Protein AF-K2RFJ7-F1 (afdb_monomer)

Secondary structure (DSSP, 8-state):
-EETTEE-----PPPHHHHHHHHHHHHHHHHHH-TTS-S-HHHHHHHHHHHHHTT--HHHHHHHHHHHHHHHT-

Mean predicted aligned error: 5.05 Å

Nearest PDB structures (foldseek):
  7nql-assembly1_AG  TM=9.170E-01  e=4.744E-01  Sus scrofa
  6nu3-assembly1_AF  TM=8.421E-01  e=5.781E-01  Homo sapiens

Radius of gyration: 15.43 Å; Cα contacts (8 Å, |Δi|>4): 41; chains: 1; bounding box: 29×24×40 Å

Structure (mmCIF, N/CA/C/O backbone):
data_AF-K2RFJ7-F1
#
_entry.id   AF-K2RFJ7-F1
#
loop_
_atom_site.group_PDB
_atom_site.id
_atom_site.type_symbol
_atom_site.label_atom_id
_atom_site.label_alt_id
_atom_site.label_comp_id
_atom_site.label_asym_id
_atom_site.label_entity_id
_atom_site.label_seq_id
_atom_site.pdbx_PDB_ins_code
_atom_site.Cartn_x
_atom_site.Cartn_y
_atom_site.Cartn_z
_atom_site.occupancy
_atom_site.B_iso_or_equiv
_atom_site.auth_seq_id
_atom_site.auth_comp_id
_atom_site.auth_asym_id
_atom_site.auth_atom_id
_atom_site.pdbx_PDB_model_num
ATOM 1 N N . MET A 1 1 ? 14.794 7.103 -14.680 1.00 79.06 1 MET A N 1
ATOM 2 C CA . MET A 1 1 ? 16.117 7.338 -15.299 1.00 79.06 1 MET A CA 1
ATOM 3 C C . MET A 1 1 ? 16.032 8.587 -16.165 1.00 79.06 1 MET A C 1
ATOM 5 O O . MET A 1 1 ? 15.019 8.758 -16.836 1.00 79.06 1 MET A O 1
ATOM 9 N N . LYS A 1 2 ? 17.028 9.481 -16.137 1.00 79.19 2 LYS A N 1
ATOM 10 C CA . LYS A 1 2 ? 17.061 10.608 -17.082 1.00 79.19 2 LYS A CA 1
ATOM 11 C C . LYS A 1 2 ? 17.542 10.103 -18.440 1.00 79.19 2 LYS A C 1
ATOM 13 O O . LYS A 1 2 ? 18.586 9.462 -18.510 1.00 79.19 2 LYS A O 1
ATOM 18 N N . LYS A 1 3 ? 16.779 10.370 -19.500 1.00 82.94 3 LYS A N 1
ATOM 19 C CA . LYS A 1 3 ? 17.201 10.158 -20.892 1.00 82.94 3 LYS A CA 1
ATOM 20 C C . LYS A 1 3 ? 17.121 11.516 -21.589 1.00 82.94 3 LYS A C 1
ATOM 22 O O . LYS A 1 3 ? 16.038 11.957 -21.971 1.00 82.94 3 LYS A O 1
ATOM 27 N N . GLY A 1 4 ? 18.254 12.217 -21.654 1.00 86.44 4 GLY A N 1
ATOM 28 C CA . GLY A 1 4 ? 18.289 13.637 -22.020 1.00 86.44 4 GLY A CA 1
ATOM 29 C C . GLY A 1 4 ? 17.528 14.503 -20.997 1.00 86.44 4 GLY A C 1
ATOM 30 O O . GLY A 1 4 ? 17.694 14.280 -19.794 1.00 86.44 4 GLY A O 1
ATOM 31 N N . PRO A 1 5 ? 16.663 15.448 -21.425 1.00 90.44 5 PRO A N 1
ATOM 32 C CA . PRO A 1 5 ? 15.883 16.287 -20.509 1.00 90.44 5 PRO A CA 1
ATOM 33 C C . PRO A 1 5 ? 14.660 15.576 -19.902 1.00 90.44 5 PRO A C 1
ATOM 35 O O . PRO A 1 5 ? 14.008 16.128 -19.019 1.00 90.44 5 PRO A O 1
ATOM 38 N N . LYS A 1 6 ? 14.317 14.361 -20.358 1.00 88.25 6 LYS A N 1
ATOM 39 C CA . LYS A 1 6 ? 13.096 13.657 -19.940 1.00 88.25 6 LYS A CA 1
ATOM 40 C C . LYS A 1 6 ? 13.350 12.733 -18.747 1.00 88.25 6 LYS A C 1
ATOM 42 O O . LYS A 1 6 ? 14.316 11.965 -18.732 1.00 88.25 6 LYS A O 1
ATOM 47 N N . ASN A 1 7 ? 12.425 12.750 -17.788 1.00 85.50 7 ASN A N 1
ATOM 48 C CA . ASN A 1 7 ? 12.344 11.744 -16.732 1.00 85.50 7 ASN A CA 1
ATOM 49 C C . ASN A 1 7 ? 11.546 10.544 -17.247 1.00 85.50 7 ASN A C 1
ATOM 51 O O . ASN A 1 7 ? 10.356 10.657 -17.518 1.00 85.50 7 ASN A O 1
ATOM 55 N N . VAL A 1 8 ? 12.211 9.400 -17.386 1.00 88.19 8 VAL A N 1
ATOM 56 C CA . VAL A 1 8 ? 11.591 8.151 -17.840 1.00 88.19 8 VAL A CA 1
ATOM 57 C C . VAL A 1 8 ? 11.410 7.224 -16.644 1.00 88.19 8 VAL A C 1
ATOM 59 O O . VAL A 1 8 ? 12.353 7.025 -15.867 1.00 88.19 8 VAL A O 1
ATOM 62 N N . TYR A 1 9 ? 10.222 6.644 -16.487 1.00 88.00 9 TYR A N 1
ATOM 63 C CA . TYR A 1 9 ? 10.003 5.567 -15.526 1.00 88.00 9 TYR A CA 1
ATOM 64 C C . TYR A 1 9 ? 10.697 4.307 -16.026 1.00 88.00 9 TYR A C 1
ATOM 66 O O . TYR A 1 9 ? 10.541 3.909 -17.174 1.00 88.00 9 TYR A O 1
ATOM 74 N N . THR A 1 10 ? 11.523 3.712 -15.175 1.00 89.88 10 THR A N 1
ATOM 75 C CA . THR A 1 10 ? 12.268 2.499 -15.514 1.00 89.88 10 THR A CA 1
ATOM 76 C C . THR A 1 10 ? 11.960 1.477 -14.431 1.00 89.88 10 THR A C 1
ATOM 78 O O . THR A 1 10 ? 12.437 1.659 -13.304 1.00 89.88 10 THR A O 1
ATOM 81 N N . PRO A 1 11 ? 11.141 0.456 -14.725 1.00 92.44 11 PRO A N 1
ATOM 82 C CA . PRO A 1 11 ? 10.826 -0.597 -13.773 1.00 92.44 11 PRO A CA 1
ATOM 83 C C . PRO A 1 11 ? 12.105 -1.278 -13.289 1.00 92.44 11 PRO A C 1
ATOM 85 O O . PRO A 1 11 ? 13.011 -1.565 -14.072 1.00 92.44 11 PRO A O 1
ATOM 88 N N . ARG A 1 12 ? 12.203 -1.523 -11.983 1.00 90.88 12 ARG A N 1
ATOM 89 C CA . ARG A 1 12 ? 13.325 -2.248 -11.380 1.00 90.88 12 ARG A CA 1
ATOM 90 C C . ARG A 1 12 ? 12.807 -3.228 -10.346 1.00 90.88 12 ARG A C 1
ATOM 92 O O . ARG A 1 12 ? 11.919 -2.893 -9.565 1.00 90.88 12 ARG A O 1
ATOM 99 N N . ALA A 1 13 ? 13.400 -4.417 -10.320 1.00 92.00 13 ALA A N 1
ATOM 100 C CA . ALA A 1 13 ? 13.134 -5.386 -9.272 1.00 92.00 13 ALA A CA 1
ATOM 101 C C . ALA A 1 13 ? 13.686 -4.863 -7.939 1.00 92.00 13 ALA A C 1
ATOM 103 O O . ALA A 1 13 ? 14.866 -4.528 -7.827 1.00 92.00 13 ALA A O 1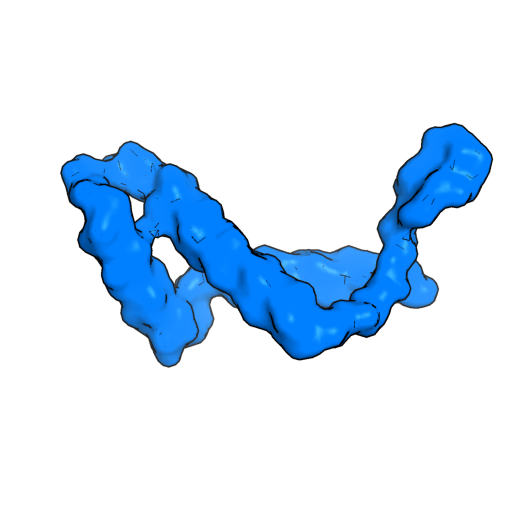
ATOM 104 N N . LEU A 1 14 ? 12.817 -4.777 -6.934 1.00 93.81 14 LEU A N 1
ATOM 105 C CA . LEU A 1 14 ? 13.182 -4.328 -5.595 1.00 93.81 14 LEU A CA 1
ATOM 106 C C . LEU A 1 14 ? 13.620 -5.506 -4.724 1.00 93.81 14 LEU A C 1
ATOM 108 O O . LEU A 1 14 ? 13.019 -6.590 -4.755 1.00 93.81 14 LEU A O 1
ATOM 112 N N . ASN A 1 15 ? 14.621 -5.271 -3.876 1.00 96.62 15 ASN A N 1
ATOM 113 C CA . ASN A 1 15 ? 15.005 -6.238 -2.852 1.00 96.62 15 ASN A CA 1
ATOM 114 C C . ASN A 1 15 ? 13.969 -6.284 -1.711 1.00 96.62 15 ASN A C 1
ATOM 116 O O . ASN A 1 15 ? 13.086 -5.429 -1.600 1.00 96.62 15 ASN A O 1
ATOM 120 N N . THR A 1 16 ? 14.067 -7.297 -0.853 1.00 95.25 16 THR A N 1
ATOM 121 C CA . THR A 1 16 ? 13.098 -7.534 0.227 1.00 95.25 16 THR A CA 1
ATOM 122 C C . THR A 1 16 ? 13.041 -6.365 1.209 1.00 95.25 16 THR A C 1
ATOM 124 O O . THR A 1 16 ? 11.958 -5.885 1.520 1.00 95.25 16 THR A O 1
ATOM 127 N N . ARG A 1 17 ? 14.199 -5.825 1.621 1.00 95.69 17 ARG A N 1
ATOM 128 C CA . ARG A 1 17 ? 14.276 -4.680 2.550 1.00 95.69 17 ARG A CA 1
ATOM 129 C C . ARG A 1 17 ? 13.593 -3.427 1.993 1.00 95.69 17 ARG A C 1
ATOM 131 O O . 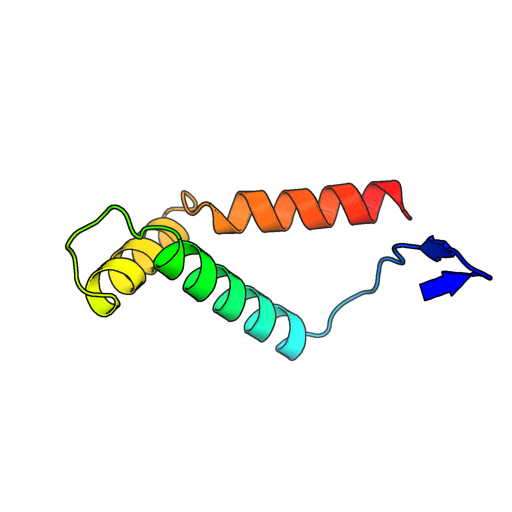ARG A 1 17 ? 12.883 -2.738 2.721 1.00 95.69 17 ARG A O 1
ATOM 138 N N . GLN A 1 18 ? 13.793 -3.135 0.709 1.00 95.56 18 GLN A N 1
ATOM 139 C CA . GLN A 1 18 ? 13.159 -2.012 0.017 1.00 95.56 18 GLN A CA 1
ATOM 140 C C . GLN A 1 18 ? 11.644 -2.195 -0.036 1.00 95.56 18 GLN A C 1
ATOM 142 O O . GLN A 1 18 ? 10.918 -1.261 0.296 1.00 95.56 18 GLN A O 1
ATOM 147 N N . ARG A 1 19 ? 11.170 -3.398 -0.390 1.00 94.19 19 ARG A N 1
ATOM 148 C CA . ARG A 1 19 ? 9.734 -3.715 -0.425 1.00 94.19 19 ARG A CA 1
ATOM 149 C C . ARG A 1 19 ? 9.075 -3.517 0.935 1.00 94.19 19 ARG A C 1
ATOM 151 O O . ARG A 1 19 ? 8.078 -2.805 1.013 1.00 94.19 19 ARG A O 1
ATOM 158 N N . THR A 1 20 ? 9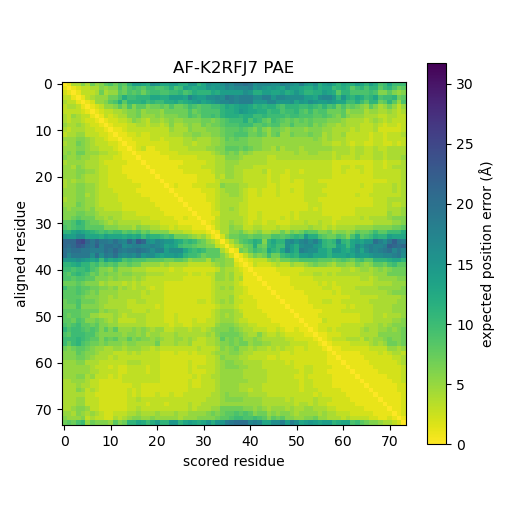.658 -4.063 2.002 1.00 94.81 20 THR A N 1
ATOM 159 C CA . THR A 1 20 ? 9.118 -3.919 3.363 1.00 94.81 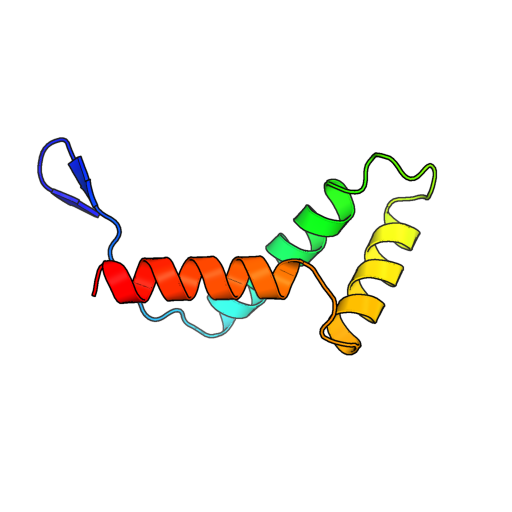20 THR A CA 1
ATOM 160 C C . THR A 1 20 ? 9.062 -2.455 3.793 1.00 94.81 20 THR A C 1
ATOM 162 O O . THR A 1 20 ? 8.031 -1.995 4.275 1.00 94.81 20 THR A O 1
ATOM 165 N N . ARG A 1 21 ? 10.140 -1.691 3.566 1.00 96.00 21 ARG A N 1
ATOM 166 C CA . ARG A 1 21 ? 10.182 -0.264 3.917 1.00 96.00 21 ARG A CA 1
ATOM 167 C C . ARG A 1 21 ? 9.108 0.538 3.183 1.00 96.00 21 ARG A C 1
ATOM 169 O O . ARG A 1 21 ? 8.430 1.343 3.812 1.00 96.00 21 ARG A O 1
ATOM 176 N N . ILE A 1 22 ? 8.954 0.319 1.877 1.00 94.62 22 ILE A N 1
ATOM 177 C CA . ILE A 1 22 ? 7.949 1.016 1.061 1.00 94.62 22 ILE A CA 1
ATOM 178 C C . ILE A 1 22 ? 6.534 0.642 1.514 1.00 94.62 22 ILE A C 1
ATOM 180 O O . ILE A 1 22 ? 5.686 1.522 1.628 1.00 94.62 22 ILE A O 1
ATOM 184 N N . GLY A 1 23 ? 6.288 -0.634 1.829 1.00 92.94 23 GLY A N 1
ATOM 185 C CA . GLY A 1 23 ? 5.009 -1.088 2.380 1.00 92.94 23 GLY A CA 1
ATOM 186 C C . GLY A 1 23 ? 4.642 -0.360 3.675 1.00 92.94 23 GLY A C 1
ATOM 187 O O . GLY A 1 23 ? 3.569 0.230 3.762 1.00 92.94 23 GLY A O 1
ATOM 188 N N . ILE A 1 24 ? 5.568 -0.309 4.639 1.00 93.69 24 ILE A N 1
ATOM 189 C CA . ILE A 1 24 ? 5.368 0.405 5.913 1.00 93.69 24 ILE A CA 1
ATOM 190 C C . ILE A 1 24 ? 5.138 1.905 5.682 1.00 93.69 24 ILE A C 1
ATOM 192 O O . ILE A 1 24 ? 4.242 2.492 6.282 1.00 93.69 24 ILE A O 1
ATOM 196 N N . GLN A 1 25 ? 5.908 2.534 4.790 1.00 94.50 25 GLN A N 1
ATOM 197 C CA . GLN A 1 25 ? 5.724 3.951 4.462 1.00 94.50 25 GLN A CA 1
ATOM 198 C C . GLN A 1 25 ? 4.350 4.235 3.850 1.00 94.50 25 GLN A C 1
ATOM 200 O O . GLN A 1 25 ? 3.734 5.243 4.190 1.00 94.50 25 GLN A O 1
ATOM 205 N N . ASN A 1 26 ? 3.853 3.355 2.979 1.00 92.56 26 ASN A N 1
ATOM 206 C CA . ASN A 1 26 ? 2.524 3.507 2.393 1.00 92.56 26 ASN A CA 1
ATOM 207 C C . ASN A 1 26 ? 1.417 3.380 3.449 1.00 92.56 26 ASN A C 1
ATOM 209 O O . ASN A 1 26 ? 0.497 4.189 3.418 1.00 92.56 26 ASN A O 1
ATOM 213 N N . LEU A 1 27 ? 1.536 2.443 4.398 1.00 91.56 27 LEU A N 1
ATOM 214 C CA . LEU A 1 27 ? 0.587 2.288 5.514 1.00 91.56 27 LEU A CA 1
ATOM 215 C C . LEU A 1 27 ? 0.538 3.523 6.420 1.00 91.56 27 LEU A C 1
ATOM 217 O O . LEU A 1 27 ? -0.528 3.988 6.815 1.00 91.56 27 LEU A O 1
ATOM 221 N N . ILE A 1 28 ? 1.703 4.086 6.736 1.00 91.88 28 ILE A N 1
ATOM 222 C CA . ILE A 1 28 ? 1.786 5.323 7.519 1.00 91.88 28 ILE A CA 1
ATOM 223 C C . ILE A 1 28 ? 1.127 6.472 6.749 1.00 91.88 28 ILE A C 1
ATOM 225 O O . ILE A 1 28 ? 0.318 7.211 7.306 1.00 91.88 28 ILE A O 1
ATOM 229 N N . ALA A 1 29 ? 1.415 6.593 5.451 1.00 90.69 29 ALA A N 1
ATOM 230 C CA . ALA A 1 29 ? 0.856 7.647 4.615 1.00 90.69 29 ALA A CA 1
ATOM 231 C C . ALA A 1 29 ? -0.674 7.548 4.462 1.00 90.69 29 ALA A C 1
ATOM 233 O O . ALA A 1 29 ? -1.339 8.586 4.428 1.00 90.69 29 ALA A O 1
ATOM 234 N N . THR A 1 30 ? -1.256 6.344 4.379 1.00 89.00 30 THR A N 1
ATOM 235 C CA . THR A 1 30 ? 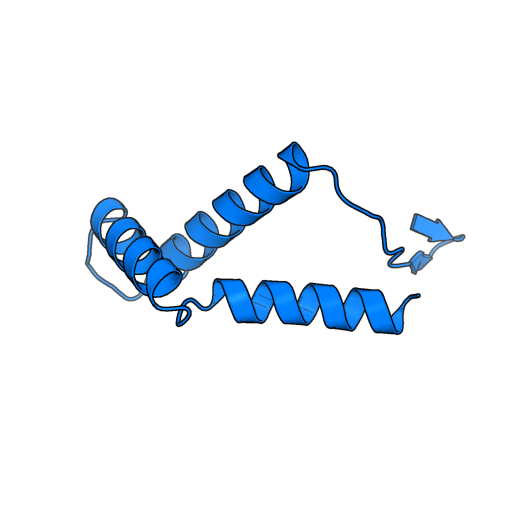-2.723 6.179 4.336 1.00 89.00 30 THR A CA 1
ATOM 236 C C . THR A 1 30 ? -3.362 6.559 5.667 1.00 89.00 30 THR A C 1
ATOM 238 O O . THR A 1 30 ? -4.300 7.361 5.686 1.00 89.00 30 THR A O 1
ATOM 241 N N . ALA A 1 31 ? -2.787 6.116 6.789 1.00 87.25 31 ALA A N 1
ATOM 242 C CA . ALA A 1 31 ? -3.244 6.517 8.120 1.00 87.25 31 ALA A CA 1
ATOM 243 C C . ALA A 1 31 ? -3.170 8.045 8.328 1.00 87.25 31 ALA A C 1
ATOM 245 O O . ALA A 1 31 ? -4.088 8.651 8.892 1.00 87.25 31 ALA A O 1
ATOM 246 N N . GLU A 1 32 ? -2.114 8.696 7.828 1.00 86.88 32 GLU A N 1
ATOM 247 C CA . GLU A 1 32 ? -1.954 10.151 7.891 1.00 86.88 32 GLU A CA 1
ATOM 248 C C . GLU A 1 32 ? -2.956 10.912 7.025 1.00 86.88 32 GLU A C 1
ATOM 250 O O . GLU A 1 32 ? -3.378 11.989 7.444 1.00 86.88 32 GLU A O 1
ATOM 255 N N . ARG A 1 33 ? -3.339 10.393 5.848 1.00 82.44 33 ARG A N 1
ATOM 256 C CA . ARG A 1 33 ? -4.316 11.026 4.937 1.00 82.44 33 ARG A CA 1
ATOM 257 C C . ARG A 1 33 ? -5.738 11.015 5.477 1.00 82.44 33 ARG A C 1
ATOM 259 O O . ARG A 1 33 ? -6.514 11.900 5.126 1.00 82.44 33 ARG A O 1
ATOM 266 N N . SER A 1 34 ? -6.060 10.096 6.385 1.00 70.44 34 SER A N 1
ATOM 267 C CA . SER A 1 34 ? -7.348 10.028 7.089 1.00 70.44 34 SER A CA 1
ATOM 268 C C . SER A 1 34 ? -7.503 11.150 8.140 1.00 70.44 34 SER A C 1
ATOM 270 O O . SER A 1 34 ? -7.862 10.917 9.294 1.00 70.44 34 SER A O 1
ATOM 272 N N . ARG A 1 35 ? -7.167 12.401 7.777 1.00 61.75 35 ARG A N 1
ATOM 273 C CA . ARG A 1 35 ? -7.189 13.592 8.656 1.00 61.75 35 ARG A CA 1
ATOM 274 C C . ARG A 1 35 ? -8.597 14.078 8.998 1.00 61.75 35 ARG A C 1
ATOM 276 O O . ARG A 1 35 ? -8.731 14.928 9.865 1.00 61.75 35 ARG A O 1
ATOM 283 N N . GLY A 1 36 ? -9.632 13.546 8.345 1.00 63.06 36 GLY A N 1
ATOM 284 C CA . GLY A 1 36 ? -11.033 13.851 8.664 1.00 63.06 36 GLY A CA 1
ATOM 285 C C . GLY A 1 36 ? -11.545 13.165 9.936 1.00 63.06 36 GLY A C 1
ATOM 286 O O . GLY A 1 36 ? -12.619 13.497 10.425 1.00 63.06 36 GLY A O 1
ATOM 287 N N . SER A 1 37 ? -10.785 12.215 10.486 1.00 65.44 37 SER A N 1
ATOM 288 C CA . SER A 1 37 ? -11.117 11.534 11.734 1.00 65.44 37 SER A CA 1
ATOM 289 C C . SER A 1 37 ? -10.502 12.279 12.920 1.00 65.44 37 SER A C 1
ATOM 291 O O . SER A 1 37 ? -9.289 12.468 12.969 1.00 65.44 37 SER A O 1
ATOM 293 N N . GLN A 1 38 ? -11.325 12.637 13.910 1.00 77.25 38 GLN A N 1
ATOM 294 C CA . GLN A 1 38 ? -10.888 13.199 15.201 1.00 77.25 38 GLN A CA 1
ATOM 295 C C . GLN A 1 38 ? -10.064 12.199 16.045 1.00 77.25 38 GLN A C 1
ATOM 297 O O . GLN A 1 38 ? -9.608 12.527 17.139 1.00 77.25 38 GLN A O 1
ATOM 302 N N . ALA A 1 39 ? -9.884 10.960 15.571 1.00 81.25 39 ALA A N 1
ATOM 303 C CA . ALA A 1 39 ? -9.148 9.926 16.284 1.00 81.25 39 ALA A CA 1
ATOM 304 C C . ALA A 1 39 ? -7.633 10.184 16.293 1.00 81.25 39 ALA A C 1
ATOM 306 O O . ALA A 1 39 ? -7.037 10.672 15.320 1.00 81.25 39 ALA A O 1
ATOM 307 N N . LYS A 1 40 ? -6.985 9.769 17.388 1.00 88.88 40 LYS A N 1
ATOM 308 C CA . LYS A 1 40 ? -5.528 9.827 17.524 1.00 88.88 40 LYS A CA 1
ATOM 309 C C . LYS A 1 40 ? -4.860 9.033 16.402 1.00 88.88 40 LYS A C 1
ATOM 311 O O . LYS A 1 40 ? -5.418 8.091 15.842 1.00 88.88 40 LYS A O 1
ATOM 316 N N . PHE A 1 41 ? -3.636 9.422 16.062 1.00 87.50 41 PHE A N 1
ATOM 317 C CA . PHE A 1 41 ? -2.869 8.754 15.012 1.00 87.50 41 PHE A CA 1
ATOM 318 C C . PHE A 1 41 ? -2.635 7.260 15.298 1.00 87.50 41 PHE A C 1
ATOM 320 O O . PHE A 1 41 ? -2.739 6.449 14.383 1.00 87.50 41 PHE A O 1
ATOM 327 N N . SER A 1 42 ? -2.418 6.897 16.569 1.00 89.81 42 SER A N 1
ATOM 328 C CA . SER A 1 42 ? -2.329 5.504 17.032 1.00 89.81 42 SER A CA 1
ATOM 329 C C . SER A 1 42 ? -3.533 4.670 16.598 1.00 89.81 42 SER A C 1
ATOM 331 O O . SER A 1 42 ? -3.378 3.582 16.050 1.00 89.81 42 SER A O 1
ATOM 333 N N . ASP A 1 43 ? -4.732 5.216 16.786 1.00 89.81 43 ASP A N 1
ATOM 334 C CA . ASP A 1 43 ? -5.987 4.509 16.541 1.00 89.81 43 ASP A CA 1
ATOM 335 C C . ASP A 1 43 ? -6.244 4.388 15.036 1.00 89.81 43 ASP A C 1
ATOM 337 O O . ASP A 1 43 ? -6.770 3.382 14.562 1.00 89.81 43 ASP A O 1
ATOM 341 N N . ARG A 1 44 ? -5.826 5.401 14.266 1.00 89.38 44 ARG A N 1
ATOM 342 C CA . ARG A 1 44 ? -5.883 5.380 12.800 1.00 89.38 44 ARG A CA 1
ATOM 343 C C . ARG A 1 44 ? -4.945 4.330 12.212 1.00 89.38 44 ARG A C 1
ATOM 345 O O . ARG A 1 44 ? -5.386 3.567 11.361 1.00 89.38 44 ARG A O 1
ATOM 352 N N . ILE A 1 45 ? -3.705 4.238 12.700 1.00 91.00 45 ILE A N 1
ATOM 353 C CA . ILE A 1 45 ? -2.779 3.172 12.287 1.00 91.00 45 ILE A CA 1
ATOM 354 C C . ILE A 1 45 ? -3.343 1.800 12.650 1.00 91.00 45 ILE A C 1
ATOM 356 O O . ILE A 1 45 ? -3.325 0.906 11.812 1.00 91.00 45 ILE A O 1
ATOM 360 N N . ALA A 1 46 ? -3.849 1.618 13.872 1.00 91.50 46 ALA A N 1
ATOM 361 C CA . ALA A 1 46 ? -4.382 0.326 14.301 1.00 91.50 46 ALA A CA 1
ATOM 362 C C . ALA A 1 46 ? -5.530 -0.145 13.392 1.00 91.50 46 ALA A C 1
ATOM 364 O O . ALA A 1 46 ? -5.545 -1.296 12.959 1.00 91.50 46 ALA A O 1
ATOM 365 N N . ARG A 1 47 ? -6.449 0.762 13.032 1.00 90.25 47 ARG A N 1
ATOM 366 C CA . ARG A 1 47 ? -7.519 0.479 12.061 1.00 90.25 47 ARG A CA 1
ATOM 367 C C . ARG A 1 47 ? -6.967 0.137 10.683 1.00 90.25 47 ARG A C 1
ATOM 369 O O . ARG A 1 47 ? -7.432 -0.817 10.072 1.00 90.25 47 ARG A O 1
ATOM 376 N N . GLU A 1 48 ? -5.973 0.880 10.211 1.00 89.69 48 GLU A N 1
ATOM 377 C CA . GLU A 1 48 ? -5.358 0.627 8.908 1.00 89.69 48 GLU A CA 1
ATOM 378 C C . GLU A 1 48 ? -4.673 -0.747 8.857 1.00 89.69 48 GLU A C 1
ATOM 380 O O . GLU A 1 48 ? -4.808 -1.468 7.871 1.00 89.69 48 GLU A O 1
ATOM 385 N N . ILE A 1 49 ? -3.997 -1.160 9.935 1.00 92.44 49 ILE A N 1
ATOM 386 C CA . ILE A 1 49 ? -3.398 -2.499 10.046 1.00 92.44 49 ILE A CA 1
ATOM 387 C C . ILE A 1 49 ? -4.480 -3.578 9.932 1.00 92.44 49 ILE A C 1
ATOM 389 O O . ILE A 1 49 ? -4.311 -4.517 9.158 1.00 92.44 49 ILE A O 1
ATOM 393 N N . LEU A 1 50 ? -5.606 -3.427 10.637 1.00 93.19 50 LEU A N 1
ATOM 394 C CA . LEU A 1 50 ? -6.731 -4.364 10.539 1.00 93.19 50 LEU A CA 1
ATOM 395 C C . LEU A 1 50 ? -7.304 -4.421 9.116 1.00 93.19 50 LEU A C 1
ATOM 397 O O . LEU A 1 50 ? -7.464 -5.504 8.564 1.00 93.19 50 LEU A O 1
ATOM 401 N N . LEU A 1 51 ? -7.519 -3.269 8.476 1.00 91.88 51 LEU A N 1
ATOM 402 C CA . LEU A 1 51 ? -7.976 -3.207 7.081 1.00 91.88 51 LEU A CA 1
ATOM 403 C C . LEU A 1 51 ? -6.989 -3.854 6.104 1.00 91.88 51 LEU A C 1
ATOM 405 O O . LEU A 1 51 ? -7.396 -4.382 5.072 1.00 91.88 51 LEU A O 1
ATOM 409 N N . THR A 1 52 ? -5.694 -3.808 6.413 1.00 91.94 52 THR A N 1
ATOM 410 C CA . THR A 1 52 ? -4.655 -4.449 5.600 1.00 91.94 52 THR A CA 1
ATOM 411 C C . THR A 1 52 ? -4.715 -5.966 5.731 1.00 91.94 52 THR A C 1
ATOM 413 O O . THR A 1 52 ? -4.573 -6.660 4.729 1.00 91.94 52 THR A O 1
ATOM 416 N N . LEU A 1 53 ? -4.967 -6.478 6.940 1.00 92.38 53 LEU A N 1
ATOM 417 C CA . LEU A 1 53 ? -5.180 -7.909 7.178 1.00 92.38 53 LEU A CA 1
ATOM 418 C C . LEU A 1 53 ? -6.453 -8.427 6.496 1.00 92.38 53 LEU A C 1
ATOM 420 O O . LEU A 1 53 ? -6.484 -9.572 6.065 1.00 92.38 53 LEU A O 1
ATOM 424 N N . GLU A 1 54 ? -7.476 -7.582 6.360 1.00 93.31 54 GLU A N 1
ATOM 425 C CA . GLU A 1 54 ? -8.706 -7.890 5.619 1.00 93.31 54 GLU A CA 1
ATOM 426 C C . GLU A 1 54 ? -8.605 -7.639 4.101 1.00 93.31 54 GLU A C 1
ATOM 428 O O . GLU A 1 54 ? -9.618 -7.722 3.411 1.00 93.31 54 GLU A O 1
ATOM 433 N N . GLU A 1 55 ? -7.428 -7.276 3.579 1.00 88.81 55 GLU A N 1
ATOM 434 C CA . GLU A 1 55 ? -7.195 -6.945 2.159 1.00 88.81 55 GLU A CA 1
ATOM 435 C C . GLU A 1 55 ? -8.021 -5.756 1.617 1.00 88.81 55 GLU A C 1
ATOM 437 O O . GLU A 1 55 ? -8.104 -5.523 0.412 1.00 88.81 55 GLU A O 1
ATOM 442 N N . LYS A 1 56 ? -8.603 -4.938 2.500 1.00 90.06 56 LYS A N 1
ATOM 443 C CA . LYS A 1 56 ? -9.452 -3.782 2.145 1.00 90.06 56 LYS A CA 1
ATOM 444 C C . LYS A 1 56 ? -8.720 -2.442 2.178 1.00 90.06 56 LYS A C 1
ATOM 446 O O . LYS A 1 56 ? -9.312 -1.415 1.846 1.00 90.06 56 LYS A O 1
ATOM 451 N N . SER A 1 57 ? -7.456 -2.424 2.600 1.00 87.12 57 SER A N 1
ATOM 452 C CA . SER A 1 57 ? -6.670 -1.190 2.683 1.00 87.12 57 SER A CA 1
ATOM 453 C C . SER A 1 57 ? -6.448 -0.555 1.303 1.00 87.12 57 SER A C 1
ATOM 455 O O . SER A 1 57 ? -6.191 -1.220 0.297 1.00 87.12 57 SER A O 1
ATOM 457 N N . GLU A 1 58 ? -6.471 0.777 1.269 1.00 87.94 58 GLU A N 1
ATOM 458 C CA . GLU A 1 58 ? -6.150 1.577 0.082 1.00 87.94 58 GLU A CA 1
ATOM 459 C C . GLU A 1 58 ? -4.696 1.373 -0.391 1.00 87.94 58 GLU A C 1
ATOM 461 O O . GLU A 1 58 ? -4.370 1.621 -1.555 1.00 87.94 58 GLU A O 1
ATOM 466 N N . VAL A 1 59 ? -3.817 0.854 0.476 1.00 90.75 59 VAL A N 1
ATOM 467 C CA . VAL A 1 59 ? -2.427 0.526 0.133 1.00 90.75 59 VAL A CA 1
ATOM 468 C C . VAL A 1 59 ? -2.349 -0.461 -1.033 1.00 90.75 59 VAL A C 1
ATOM 470 O O . VAL A 1 59 ? -1.491 -0.291 -1.902 1.00 90.75 59 VAL A O 1
ATOM 473 N N . PHE A 1 60 ? -3.256 -1.438 -1.113 1.00 92.25 60 PHE A N 1
ATOM 474 C CA . PHE A 1 60 ? -3.259 -2.417 -2.204 1.00 92.25 60 PHE A CA 1
ATOM 475 C C . PHE A 1 60 ? -3.543 -1.769 -3.561 1.00 92.25 60 PHE A C 1
ATOM 477 O O . PHE A 1 60 ? -2.831 -2.046 -4.527 1.00 92.25 60 PHE A O 1
ATOM 484 N N . LYS A 1 61 ? -4.473 -0.806 -3.621 1.00 91.75 61 LYS A N 1
ATOM 485 C CA . LYS A 1 61 ? -4.745 -0.032 -4.846 1.00 91.75 61 LYS A CA 1
ATOM 486 C C . LYS A 1 61 ? -3.494 0.694 -5.334 1.00 91.75 61 LYS A C 1
ATOM 488 O O . LYS A 1 61 ? -3.160 0.652 -6.515 1.00 91.75 61 LYS A O 1
ATOM 493 N N . ARG A 1 62 ? -2.743 1.300 -4.41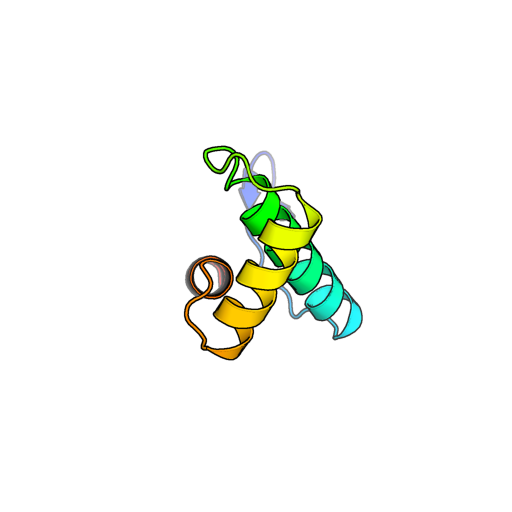2 1.00 90.31 62 ARG A N 1
ATOM 494 C CA . ARG A 1 62 ? -1.493 2.002 -4.733 1.00 90.31 62 ARG A CA 1
ATOM 495 C C . ARG A 1 62 ? -0.404 1.052 -5.238 1.00 90.31 62 ARG A C 1
ATOM 497 O O . ARG A 1 62 ? 0.355 1.414 -6.134 1.00 90.31 62 ARG A O 1
ATOM 504 N N . VAL A 1 63 ? -0.316 -0.156 -4.680 1.00 92.06 63 VAL A N 1
ATOM 505 C CA . VAL A 1 63 ? 0.606 -1.197 -5.169 1.00 92.06 63 VAL A CA 1
ATOM 506 C C . VAL A 1 63 ? 0.233 -1.618 -6.591 1.00 92.06 63 VAL A C 1
ATOM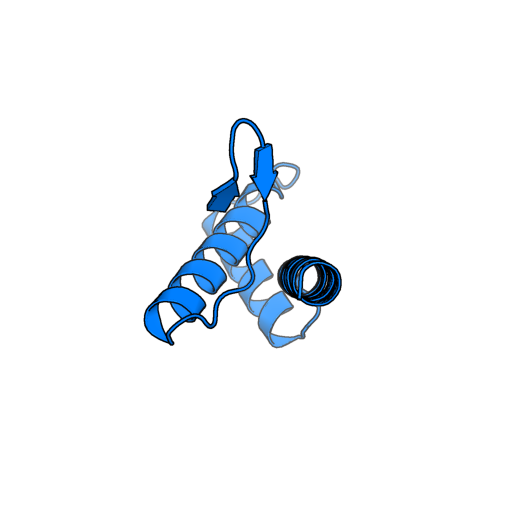 508 O O . VAL A 1 63 ? 1.107 -1.675 -7.458 1.00 92.06 63 VAL A O 1
ATOM 511 N N . GLU A 1 64 ? -1.052 -1.844 -6.862 1.00 93.75 64 GLU A N 1
ATOM 512 C CA . GLU A 1 64 ? -1.531 -2.171 -8.207 1.00 93.75 64 GLU A CA 1
ATOM 513 C C . GLU A 1 64 ? -1.236 -1.068 -9.223 1.00 93.75 64 GLU A C 1
ATOM 515 O O . GLU A 1 64 ? -0.783 -1.363 -10.326 1.00 93.75 64 GLU A O 1
ATOM 520 N N . GLU A 1 65 ? -1.458 0.200 -8.875 1.00 93.38 65 GLU A N 1
ATOM 521 C CA . GLU A 1 65 ? -1.131 1.340 -9.741 1.00 93.38 65 GLU A CA 1
ATOM 522 C C . GLU A 1 65 ? 0.349 1.351 -10.125 1.00 93.38 65 GLU A C 1
ATOM 524 O O . GLU A 1 65 ? 0.691 1.503 -11.299 1.00 93.38 65 GLU A O 1
ATOM 529 N N . VAL A 1 66 ? 1.239 1.129 -9.154 1.00 92.69 66 VAL A N 1
ATOM 530 C CA . VAL A 1 66 ? 2.682 1.045 -9.408 1.00 92.69 66 VAL A CA 1
ATOM 531 C C . VAL A 1 66 ? 3.009 -0.131 -10.327 1.00 92.69 66 VAL A C 1
ATOM 533 O O . VAL A 1 66 ? 3.823 0.022 -11.237 1.00 92.69 66 VAL A O 1
ATOM 536 N N . HIS A 1 67 ? 2.367 -1.285 -10.144 1.00 93.56 67 HIS A N 1
ATOM 537 C CA . HIS A 1 67 ? 2.550 -2.434 -11.034 1.00 93.56 67 HIS A CA 1
ATOM 538 C C . HIS A 1 67 ? 2.027 -2.171 -12.452 1.00 93.56 67 HIS A C 1
ATOM 540 O O . HIS A 1 67 ? 2.699 -2.536 -13.416 1.00 93.56 67 HIS A O 1
ATOM 546 N N . LYS A 1 68 ? 0.887 -1.488 -12.605 1.00 94.62 68 LYS A N 1
ATOM 547 C CA . LYS A 1 68 ? 0.347 -1.079 -13.915 1.00 94.62 68 LYS A CA 1
ATOM 548 C C . LYS A 1 68 ? 1.298 -0.120 -14.626 1.00 94.62 68 LYS A C 1
ATOM 550 O O . LYS A 1 68 ? 1.637 -0.345 -15.784 1.00 94.62 68 LYS A O 1
ATOM 555 N N . LEU A 1 69 ? 1.796 0.900 -13.924 1.00 93.06 69 LEU A N 1
ATOM 556 C CA . LEU A 1 69 ? 2.804 1.818 -14.462 1.00 93.06 69 LEU A CA 1
ATOM 557 C C . LEU A 1 69 ? 4.084 1.078 -14.859 1.00 93.06 69 LEU A C 1
ATOM 559 O O . LEU A 1 69 ? 4.661 1.355 -15.908 1.00 93.06 69 LEU A O 1
ATOM 563 N N . ALA A 1 70 ? 4.518 0.113 -14.049 1.00 92.81 70 ALA A N 1
ATOM 564 C CA . ALA A 1 70 ? 5.689 -0.689 -14.362 1.00 92.81 70 ALA A CA 1
ATOM 565 C C . ALA A 1 70 ? 5.484 -1.560 -15.612 1.00 92.81 70 ALA A C 1
ATOM 567 O O . ALA A 1 70 ? 6.392 -1.659 -16.429 1.00 92.81 70 ALA A O 1
ATOM 568 N N . ALA A 1 71 ? 4.300 -2.153 -15.784 1.00 93.06 71 ALA A N 1
ATOM 569 C CA . ALA A 1 71 ? 3.957 -2.937 -16.967 1.00 93.06 71 ALA A CA 1
ATOM 570 C C . ALA A 1 71 ? 3.909 -2.084 -18.245 1.00 93.06 71 ALA A C 1
ATOM 572 O O . ALA A 1 71 ? 4.395 -2.525 -19.282 1.00 93.06 71 ALA A O 1
ATOM 573 N N . LEU A 1 72 ? 3.378 -0.859 -18.166 1.00 93.00 72 LEU A N 1
ATOM 574 C CA . LEU A 1 72 ? 3.321 0.077 -19.298 1.00 93.00 72 LEU A CA 1
ATOM 575 C C . LEU A 1 72 ? 4.707 0.556 -19.756 1.00 93.00 72 LEU A C 1
ATOM 577 O O . LEU A 1 72 ? 4.896 0.856 -20.930 1.00 93.00 72 LEU A O 1
ATOM 581 N N . HIS A 1 73 ? 5.665 0.650 -18.833 1.00 88.56 73 HIS A N 1
ATOM 582 C CA . HIS A 1 73 ? 7.028 1.124 -19.092 1.00 88.56 73 HIS A CA 1
ATOM 583 C C . HIS A 1 73 ? 8.064 -0.010 -19.191 1.00 88.56 73 HIS A C 1
ATOM 585 O O . HIS A 1 73 ? 9.257 0.248 -18.997 1.00 88.56 73 HIS A O 1
ATOM 591 N N . ARG A 1 74 ? 7.613 -1.250 -19.420 1.00 75.81 74 ARG A N 1
ATOM 592 C CA . ARG A 1 74 ? 8.484 -2.423 -19.562 1.00 75.81 74 ARG A CA 1
ATOM 593 C C . ARG A 1 74 ? 9.289 -2.397 -20.858 1.00 75.81 74 ARG A C 1
ATOM 595 O O . ARG A 1 74 ? 8.754 -1.929 -21.884 1.00 75.81 74 ARG A O 1
#

Sequence (74 aa):
MKKGPKNVYTPRALNTRQRTRIGIQNLIATAERSRGSQAKFSDRIAREILLTLEEKSEVFKRVEEVHKLAALHR

Solvent-accessible surface area (backbone atoms only — not comparable to full-atom values): 4420 Å² total; per-residue (Å²): 82,76,62,80,96,44,83,41,76,65,66,73,91,74,55,71,69,56,49,54,52,52,52,54,50,44,51,52,50,54,35,61,67,54,67,88,51,95,64,55,70,70,58,38,40,54,52,45,53,52,31,46,77,69,70,67,32,69,56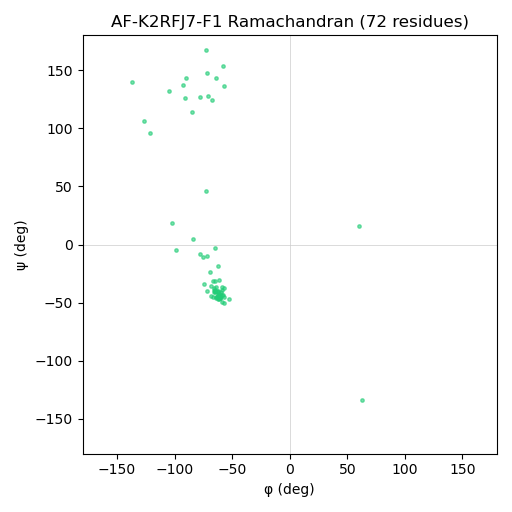,57,57,55,53,51,53,53,51,51,56,32,64,75,45,105

InterPro domains:
  IPR023798 Small ribosomal subunit protein uS7 domain [PF00177] (3-74)
  IPR036823 Small ribosomal subunit protein uS7 domain superfamily [G3DSA:1.10.455.10] (1-74)
  IPR036823 Small ribosomal subunit protein uS7 domain superfamily [SSF47973] (2-74)

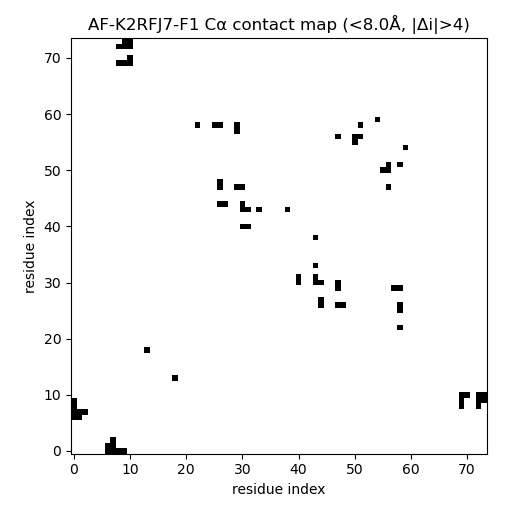Organism: Macrophomina phaseolina (strain MS6) (NCBI:txid1126212)

Foldseek 3Di:
DDDDPDDADADDDDDPVRVVVVLVVLLLVQLVVVVVDPDDSVVSSVVQVVCVVVVNHCSVVVVVVVVVSNVVRD

pLDDT: mean 88.93, std 7.13, range [61.75, 96.62]